Protein AF-A0A177MV84-F1 (afdb_monomer)

Foldseek 3Di:
DVVVVVVVVVVVADWDFDPPPFTWIKDDDPQKIKIFTDDPNDGPDIDIDGPPLQPDPNSLVVLLVVVVVVQDDPVQWDFPDDPLAWTWIARVVQQKIFIAGNSRDTPDIDRDDPDDDDPDD

Sequence (121 aa):
MLEGLEILKSTGYEITEEAVNEHCLKVETPSFSAAIYVKDNEVSSVWYNDPIGRDSTTGKEQKVELYLSRYGLLSNWELRMDNGWMHYWFNPSDKVAMVYGIHKDVIRFNQYHAEPANLVR

Secondary structure (DSSP, 8-state):
-HHHHHHHHHT-SPPEEE-SSS-EEEEE-SS-EEEEEEETTEEEEEEEE-HHHHHSHHHHHHHHHHHHHHTS-GGG-EEEEE-SS-EEEEETTTTEEEEE-TT--EEEEEE-----S----

pLDDT: mean 88.62, std 12.45, range [38.56, 97.19]

Organism: Methylomonas methanica (NCBI:txid421)

Nearest PDB structures (foldseek):
  8ey4-assembly1_A  TM=6.281E-01  e=1.066E+00  Escherichia coli O32:H37
  6d7k-assembly1_D  TM=4.702E-01  e=7.517E-01  Methylosinus sporium
  6vvd-assembly1_A  TM=3.459E-01  e=2.410E+00  Legionella pneumophila
  7ovp-assembly1_B  TM=3.492E-01  e=1.427E+00  Pyrococcus horikoshii OT3
  6ptv-assembly2_C  TM=2.644E-01  e=3.419E+00  Rickettsia rickettsii str. 'Sheila Smith'

Radius of gyration: 18.89 Å; Cα contacts (8 Å, |Δi|>4): 181; chains: 1; bounding box: 36×25×63 Å

Solvent-accessible surface area (backbone atoms only — not comparable to full-atom values): 7118 Å² total; per-residue (Å²): 70,70,69,61,52,50,57,56,53,71,69,74,57,74,74,47,78,45,68,90,89,59,41,31,44,31,36,79,54,100,63,37,36,38,37,40,30,50,48,95,77,29,70,72,48,74,49,78,46,45,73,60,40,62,73,35,69,66,36,34,50,51,48,43,50,56,55,48,49,73,76,41,63,63,90,50,52,39,80,78,46,74,76,85,52,46,38,35,35,36,25,74,86,81,26,34,37,39,31,23,38,75,79,44,45,77,77,44,80,44,81,54,76,89,72,79,94,74,89,83,130

Structure (mmCIF, N/CA/C/O backbone):
data_AF-A0A177MV84-F1
#
_entry.id   AF-A0A177MV84-F1
#
loop_
_atom_site.group_PDB
_atom_site.id
_atom_site.type_symbol
_atom_site.label_atom_id
_atom_site.label_alt_id
_atom_site.label_comp_id
_atom_site.label_asym_id
_atom_site.label_entity_id
_atom_site.label_seq_id
_atom_site.pdbx_PDB_ins_code
_atom_site.Cartn_x
_atom_site.Cartn_y
_atom_site.Cartn_z
_atom_site.occupancy
_atom_site.B_iso_or_equiv
_atom_site.auth_seq_id
_atom_site.auth_comp_id
_atom_site.auth_asym_id
_atom_site.auth_atom_id
_atom_site.pdbx_PDB_model_num
ATOM 1 N N . MET A 1 1 ? -14.398 -9.364 9.645 1.00 65.69 1 MET A N 1
ATOM 2 C CA . MET A 1 1 ? -14.152 -8.599 10.891 1.00 65.69 1 MET A CA 1
ATOM 3 C C . MET A 1 1 ? -13.033 -9.196 11.750 1.00 65.69 1 MET A C 1
ATOM 5 O O . MET A 1 1 ? -12.138 -8.442 12.105 1.00 65.69 1 MET A O 1
ATOM 9 N N . LEU A 1 2 ? -13.023 -10.508 12.037 1.00 75.44 2 LEU A N 1
ATOM 10 C CA . LEU A 1 2 ? -11.990 -11.138 12.885 1.00 75.44 2 LEU A CA 1
ATOM 11 C C . LEU A 1 2 ? -10.550 -10.867 12.413 1.00 75.44 2 LEU A C 1
ATOM 13 O O . LEU A 1 2 ? -9.743 -10.397 13.201 1.00 75.44 2 LEU A O 1
ATOM 17 N N . GLU A 1 3 ? -10.249 -11.062 11.127 1.00 83.38 3 GLU A N 1
ATOM 18 C CA . GLU A 1 3 ? -8.898 -10.825 10.584 1.00 83.38 3 GLU A CA 1
ATOM 19 C C . GLU A 1 3 ? -8.439 -9.367 10.721 1.00 83.38 3 GLU A C 1
ATOM 21 O O . GLU A 1 3 ? -7.297 -9.107 11.089 1.00 83.38 3 GLU A O 1
ATOM 26 N N . GLY A 1 4 ? -9.338 -8.405 10.489 1.00 83.19 4 GLY A N 1
ATOM 27 C CA . GLY A 1 4 ? -9.030 -6.985 10.665 1.00 83.19 4 GLY A CA 1
ATOM 28 C C . GLY A 1 4 ? -8.666 -6.656 12.114 1.00 83.19 4 GLY A C 1
ATOM 29 O O . GLY A 1 4 ? -7.657 -6.007 12.378 1.00 83.19 4 GLY A O 1
ATOM 30 N N . LEU A 1 5 ? -9.448 -7.158 13.071 1.00 89.00 5 LEU A N 1
ATOM 31 C CA . LEU A 1 5 ? -9.159 -6.962 14.489 1.00 89.00 5 LEU A CA 1
ATOM 32 C C . LEU A 1 5 ? -7.823 -7.606 14.902 1.00 89.00 5 LEU A C 1
ATOM 34 O O . LEU A 1 5 ? -7.088 -7.012 15.688 1.00 89.00 5 LEU A O 1
ATOM 38 N N . GLU A 1 6 ? -7.477 -8.779 14.363 1.00 91.62 6 GLU A 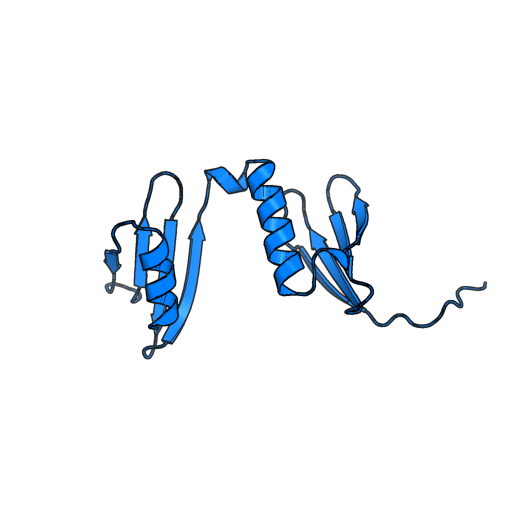N 1
ATOM 39 C CA . GLU A 1 6 ? -6.174 -9.411 14.618 1.00 91.62 6 GLU A CA 1
ATOM 40 C C . GLU A 1 6 ? -5.000 -8.561 14.106 1.00 91.62 6 GLU A C 1
ATOM 42 O O . GLU A 1 6 ? -3.970 -8.474 14.776 1.00 91.62 6 GLU A O 1
ATOM 47 N N . ILE A 1 7 ? -5.168 -7.848 12.987 1.00 90.06 7 ILE A N 1
ATOM 48 C CA . ILE A 1 7 ? -4.162 -6.890 12.503 1.00 90.06 7 ILE A CA 1
ATOM 49 C C . ILE A 1 7 ? -3.957 -5.767 13.525 1.00 90.06 7 ILE A C 1
ATOM 51 O O . ILE A 1 7 ? -2.816 -5.490 13.890 1.00 90.06 7 ILE A O 1
ATOM 55 N N . LEU A 1 8 ? -5.025 -5.152 14.045 1.00 92.69 8 LEU A N 1
ATOM 56 C CA . LEU A 1 8 ? -4.889 -4.107 15.071 1.00 92.69 8 LEU A CA 1
ATOM 57 C C . LEU A 1 8 ? -4.247 -4.647 16.355 1.00 92.69 8 LEU A C 1
ATOM 59 O O . LEU A 1 8 ? -3.354 -4.004 16.906 1.00 92.69 8 LEU A O 1
ATOM 63 N N . LYS A 1 9 ? -4.628 -5.851 16.796 1.00 94.06 9 LYS A N 1
ATOM 64 C CA . LYS A 1 9 ? -4.031 -6.506 17.973 1.00 94.06 9 LYS A CA 1
ATOM 65 C C . LYS A 1 9 ? -2.538 -6.765 17.804 1.00 94.06 9 LYS A C 1
ATOM 67 O O . LYS A 1 9 ? -1.786 -6.600 18.760 1.00 94.06 9 LYS A O 1
ATOM 72 N N . SER A 1 10 ? -2.097 -7.121 16.596 1.00 93.94 10 SER A N 1
ATOM 73 C CA . SER A 1 10 ? -0.679 -7.379 16.306 1.00 93.94 10 SER A CA 1
ATOM 74 C C . SER A 1 10 ? 0.226 -6.161 16.512 1.00 93.94 10 SER A C 1
ATOM 76 O O . SER A 1 10 ? 1.430 -6.320 16.694 1.00 93.94 10 SER A O 1
ATOM 78 N N . THR A 1 11 ? -0.345 -4.952 16.550 1.00 91.88 11 THR A N 1
ATOM 79 C CA . THR A 1 11 ? 0.411 -3.728 16.840 1.00 91.88 11 THR A CA 1
ATOM 80 C C . THR A 1 11 ? 0.865 -3.644 18.302 1.00 91.88 11 THR A C 1
ATOM 82 O O . THR A 1 11 ? 1.807 -2.917 18.601 1.00 91.88 11 THR A O 1
ATOM 85 N N . GLY A 1 12 ? 0.216 -4.382 19.213 1.00 94.94 12 GLY A N 1
ATOM 86 C CA . GLY A 1 12 ? 0.515 -4.378 20.648 1.00 94.94 12 GLY A CA 1
ATOM 87 C C . GLY A 1 12 ? 0.043 -3.130 21.404 1.00 94.94 12 GLY A C 1
ATOM 88 O O . GLY A 1 12 ? 0.319 -3.012 22.597 1.00 94.94 12 GLY A O 1
ATOM 89 N N . TYR A 1 13 ? -0.662 -2.212 20.739 1.00 95.50 13 TYR A N 1
ATOM 90 C CA . TYR A 1 13 ? -1.216 -1.005 21.351 1.00 95.50 13 TYR A CA 1
ATOM 91 C C . TYR A 1 13 ? -2.683 -1.187 21.753 1.00 95.50 13 TYR A C 1
ATOM 93 O O . TYR A 1 13 ? -3.371 -2.103 21.300 1.00 95.50 13 TYR A O 1
ATOM 101 N N . GLU A 1 14 ? -3.158 -0.291 22.617 1.00 96.06 14 GLU A N 1
ATOM 102 C CA . GLU A 1 14 ? -4.559 -0.241 23.022 1.00 96.06 14 GLU A CA 1
ATOM 103 C C . GLU A 1 14 ? -5.467 0.051 21.819 1.00 96.06 14 GLU A C 1
ATOM 105 O O . GLU A 1 14 ? -5.204 0.953 21.020 1.00 96.06 14 GLU A O 1
ATOM 110 N N . ILE A 1 15 ? -6.541 -0.731 21.704 1.00 96.38 15 ILE A N 1
ATOM 111 C CA . ILE A 1 15 ? -7.566 -0.566 20.676 1.00 96.38 15 ILE A CA 1
ATOM 112 C C . ILE A 1 15 ? -8.753 0.139 21.316 1.00 96.38 15 ILE A C 1
ATOM 114 O O . ILE A 1 15 ? -9.305 -0.337 22.306 1.00 96.38 15 ILE A O 1
ATOM 118 N N . THR A 1 16 ? -9.167 1.245 20.713 1.00 95.62 16 THR A N 1
ATOM 119 C CA . THR A 1 16 ? -10.381 1.971 21.086 1.00 95.62 16 THR A CA 1
ATOM 120 C C . THR A 1 16 ? -11.481 1.702 20.065 1.00 95.62 16 THR A C 1
ATOM 122 O O . THR A 1 16 ? -11.206 1.487 18.884 1.00 95.62 16 THR A O 1
ATOM 125 N N . GLU A 1 17 ? -12.729 1.684 20.522 1.00 94.56 17 GLU A N 1
ATOM 126 C CA . GLU A 1 17 ? -13.912 1.486 19.686 1.00 94.56 17 GLU A CA 1
ATOM 127 C C . GLU A 1 17 ? -14.744 2.772 19.676 1.00 94.56 17 GLU A C 1
ATOM 129 O O . GLU A 1 17 ? -15.033 3.346 20.727 1.00 94.56 17 GLU A O 1
ATOM 134 N N . GLU A 1 18 ? -15.124 3.232 18.488 1.00 92.56 18 GLU A N 1
ATOM 135 C CA . GLU A 1 18 ? -15.954 4.417 18.283 1.00 92.56 18 GLU A CA 1
ATOM 136 C C . GLU A 1 18 ? -17.187 4.021 17.461 1.00 92.56 18 GLU A C 1
ATOM 138 O O . GLU A 1 18 ? -17.072 3.300 16.476 1.00 92.56 18 GLU A O 1
ATOM 143 N N . ALA A 1 19 ? -18.383 4.449 17.879 1.00 88.19 19 ALA A N 1
ATOM 144 C CA . ALA A 1 19 ? -19.647 4.057 17.237 1.00 88.19 19 ALA A CA 1
ATOM 145 C C . ALA A 1 19 ? -20.631 5.224 17.032 1.00 88.19 19 ALA A C 1
ATOM 147 O O . ALA A 1 19 ? -21.796 5.006 16.709 1.00 88.19 19 ALA A O 1
ATOM 148 N N . VAL A 1 20 ? -20.193 6.470 17.248 1.00 79.12 20 VAL A N 1
ATOM 149 C CA . VAL A 1 20 ? -21.090 7.643 17.267 1.00 79.12 20 VAL A CA 1
ATOM 150 C C . VAL A 1 20 ? -21.516 8.078 15.859 1.00 79.12 20 VAL A C 1
ATOM 152 O O . VAL A 1 20 ? -22.657 8.490 15.677 1.00 79.12 20 VAL A O 1
ATOM 155 N N . ASN A 1 21 ? -20.633 7.956 14.865 1.00 80.06 21 ASN A N 1
ATOM 156 C CA . ASN A 1 21 ? -20.925 8.300 13.465 1.00 80.06 21 ASN A CA 1
ATOM 157 C C . ASN A 1 21 ? -20.769 7.087 12.547 1.00 80.06 21 ASN A C 1
ATOM 159 O O . ASN A 1 21 ? -21.643 6.779 11.743 1.00 80.06 21 ASN A O 1
ATOM 163 N N . GLU A 1 22 ? -19.649 6.391 12.696 1.00 86.62 22 GLU A N 1
ATOM 164 C CA . GLU A 1 22 ? -19.317 5.182 11.964 1.00 86.62 22 GLU A CA 1
ATOM 165 C C . GLU A 1 22 ? -18.676 4.217 12.954 1.00 86.62 22 GLU A C 1
ATOM 167 O O . GLU A 1 22 ? -17.899 4.643 13.809 1.00 86.62 22 GLU A O 1
ATOM 172 N N . HIS A 1 23 ? -19.043 2.938 12.884 1.00 93.00 23 HIS A N 1
ATOM 173 C CA . HIS A 1 23 ? -18.472 1.933 13.771 1.00 93.00 23 HIS A CA 1
ATOM 174 C C . HIS A 1 23 ? -17.037 1.644 13.341 1.00 93.00 23 HIS A C 1
ATOM 176 O O . HIS A 1 23 ? -16.810 1.132 12.243 1.00 93.00 23 HIS A O 1
ATOM 182 N N . CYS A 1 24 ? -16.065 1.978 14.185 1.00 94.50 24 CYS A N 1
ATOM 183 C CA . CYS A 1 24 ? -14.665 1.703 13.917 1.00 94.50 24 CYS A CA 1
ATOM 184 C C . CYS A 1 24 ? -13.891 1.242 15.153 1.00 94.50 24 CYS A C 1
ATOM 186 O O . CYS A 1 24 ? -14.214 1.559 16.297 1.00 94.50 24 CYS A O 1
ATOM 188 N N . LEU A 1 25 ? -12.839 0.476 14.881 1.00 95.00 25 LEU A N 1
ATOM 189 C CA . LEU A 1 25 ? -11.837 0.019 15.836 1.00 95.00 25 LEU A CA 1
ATOM 190 C C . LEU A 1 25 ? -10.521 0.689 15.458 1.00 95.00 25 LEU A C 1
ATOM 192 O O . LEU A 1 25 ? -10.112 0.594 14.299 1.00 95.00 25 LEU A O 1
ATOM 196 N N . LYS A 1 26 ? -9.856 1.367 16.393 1.00 95.50 26 LYS A N 1
ATOM 197 C CA . LYS A 1 26 ? -8.678 2.180 16.077 1.00 95.50 26 LYS A CA 1
ATOM 198 C C . LYS A 1 26 ? -7.561 2.083 17.107 1.00 95.50 26 LYS A C 1
ATOM 200 O O . L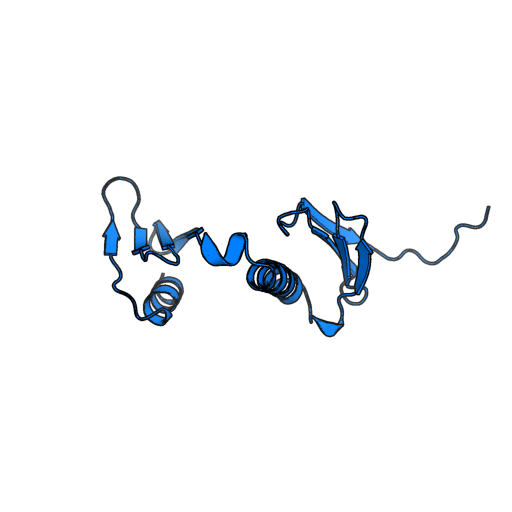YS A 1 26 ? -7.802 1.922 18.301 1.00 95.50 26 LYS A O 1
ATOM 205 N N . VAL A 1 27 ? -6.339 2.238 16.613 1.00 96.50 27 VAL A N 1
ATOM 206 C CA . VAL A 1 27 ? -5.110 2.448 17.382 1.00 96.50 27 VAL A CA 1
ATOM 207 C C . VAL A 1 27 ? -4.590 3.842 17.045 1.00 96.50 27 VAL A C 1
ATOM 209 O O . VAL A 1 27 ? -4.405 4.170 15.872 1.00 96.50 27 VAL A O 1
ATOM 212 N N . GLU A 1 28 ? -4.330 4.653 18.065 1.00 95.06 28 GLU A N 1
ATOM 213 C CA . GLU A 1 28 ? -3.761 5.995 17.926 1.00 95.06 28 GLU A CA 1
ATOM 214 C C . GLU A 1 28 ? -2.476 6.096 18.751 1.00 95.06 28 GLU A C 1
ATOM 216 O O . GLU A 1 28 ? -2.457 5.834 19.951 1.00 95.06 28 GLU A O 1
ATOM 221 N N . THR A 1 29 ? -1.380 6.479 18.099 1.00 93.06 29 THR A N 1
ATOM 222 C CA . THR A 1 29 ? -0.083 6.717 18.735 1.00 93.06 29 THR A CA 1
ATOM 223 C C . THR A 1 29 ? 0.547 7.989 18.154 1.00 93.06 29 THR A C 1
ATOM 225 O O . THR A 1 29 ? 0.137 8.445 17.083 1.00 93.06 29 THR A O 1
ATOM 228 N N . PRO A 1 30 ? 1.583 8.562 18.795 1.00 89.94 30 PRO A N 1
ATOM 229 C CA . PRO A 1 30 ? 2.327 9.678 18.211 1.00 89.94 30 PRO A CA 1
ATOM 230 C C . PRO A 1 30 ? 3.054 9.339 16.898 1.00 89.94 30 PRO A C 1
ATOM 232 O O . PRO A 1 30 ? 3.350 10.246 16.123 1.00 89.94 30 PRO A O 1
ATOM 235 N N . SER A 1 31 ? 3.382 8.065 16.654 1.00 87.31 31 SER A N 1
ATOM 236 C CA . SER A 1 31 ? 4.146 7.630 15.478 1.00 87.31 31 SER A CA 1
ATOM 237 C C . SER A 1 31 ? 3.265 7.200 14.310 1.00 87.31 31 SER A C 1
ATOM 239 O O . SER A 1 31 ? 3.630 7.441 13.165 1.00 87.31 31 SER A O 1
ATOM 241 N N . PHE A 1 32 ? 2.113 6.593 14.585 1.00 92.06 32 PHE A N 1
ATOM 242 C CA . PHE A 1 32 ? 1.140 6.195 13.573 1.00 92.06 32 PHE A CA 1
ATOM 243 C C . PHE A 1 32 ? -0.276 6.103 14.147 1.00 92.06 32 PHE A C 1
ATOM 245 O O . PHE A 1 32 ? -0.500 6.047 15.358 1.00 92.06 32 PHE A O 1
ATOM 252 N N . SER A 1 33 ? -1.255 6.029 13.260 1.00 94.62 33 SER A N 1
ATOM 253 C CA . SER A 1 33 ? -2.639 5.740 13.608 1.00 94.62 33 SER A CA 1
ATOM 254 C C . SER A 1 33 ? -3.250 4.810 12.568 1.00 94.62 33 SER A C 1
ATOM 256 O O . SER A 1 33 ? -2.914 4.888 11.385 1.00 94.62 33 SER A O 1
ATOM 258 N N . ALA A 1 34 ? -4.132 3.917 13.000 1.00 95.12 34 ALA A N 1
ATOM 259 C CA . ALA A 1 34 ? -4.831 2.982 12.132 1.00 95.12 34 ALA A CA 1
ATOM 260 C C . ALA A 1 34 ? -6.274 2.818 12.605 1.00 95.12 34 ALA A C 1
ATOM 262 O O . ALA A 1 34 ? -6.513 2.734 13.806 1.00 95.12 34 ALA A O 1
ATOM 263 N N . ALA A 1 35 ? -7.222 2.738 11.677 1.00 95.25 35 ALA A N 1
ATOM 264 C CA . ALA A 1 35 ? -8.619 2.460 11.974 1.00 95.25 35 ALA A CA 1
ATOM 265 C C . ALA A 1 35 ? -9.188 1.438 10.989 1.00 95.25 35 ALA A C 1
ATOM 267 O O . ALA A 1 35 ? -8.847 1.430 9.806 1.00 95.25 35 ALA A O 1
ATOM 268 N N . ILE A 1 36 ? -10.069 0.583 11.488 1.00 95.25 36 ILE A N 1
ATOM 269 C CA . ILE A 1 36 ? -10.850 -0.370 10.710 1.00 95.25 36 ILE A CA 1
ATOM 270 C C . ILE A 1 36 ? -12.307 -0.013 10.911 1.00 95.25 36 ILE A C 1
ATOM 272 O O . ILE A 1 36 ? -12.800 -0.034 12.036 1.00 95.25 36 ILE A O 1
ATOM 276 N N . TYR A 1 37 ? -12.984 0.294 9.816 1.00 94.12 37 TYR A N 1
ATOM 277 C CA . TYR A 1 37 ? -14.401 0.604 9.808 1.00 94.12 37 TYR A CA 1
ATOM 278 C C . TYR A 1 37 ? -15.186 -0.671 9.539 1.00 94.12 37 TYR A C 1
ATOM 280 O O . TYR A 1 37 ? -14.814 -1.485 8.684 1.00 94.12 37 TYR A O 1
ATOM 288 N N . VAL A 1 38 ? -16.253 -0.861 10.304 1.00 91.56 38 VAL A N 1
ATOM 289 C CA . VAL A 1 38 ? -17.064 -2.071 10.295 1.00 91.56 38 VAL A CA 1
ATOM 290 C C . VAL A 1 38 ? -18.474 -1.721 9.846 1.00 91.56 38 VAL A C 1
ATOM 292 O O . VAL A 1 38 ? -19.109 -0.805 10.363 1.00 91.56 38 VAL A O 1
ATOM 295 N N . LYS A 1 39 ? -18.981 -2.476 8.874 1.00 91.38 39 LYS A N 1
ATOM 296 C CA . LYS A 1 39 ? -20.365 -2.398 8.411 1.00 91.38 39 LYS A CA 1
ATOM 297 C C . LYS A 1 39 ? -20.869 -3.808 8.154 1.00 91.38 39 LYS A C 1
ATOM 299 O O . LYS A 1 3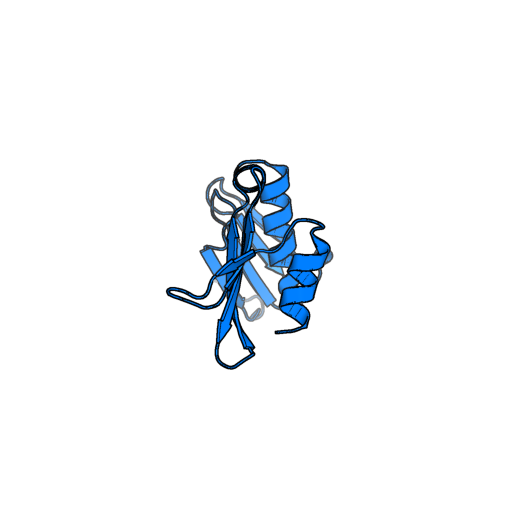9 ? -20.145 -4.607 7.576 1.00 91.38 39 LYS A O 1
ATOM 304 N N . ASP A 1 40 ? -22.079 -4.121 8.612 1.00 90.38 40 ASP A N 1
ATOM 305 C CA . ASP A 1 40 ? -22.706 -5.437 8.415 1.00 90.38 40 ASP A CA 1
ATOM 306 C C . ASP A 1 40 ? -21.808 -6.612 8.861 1.00 90.38 40 ASP A C 1
ATOM 308 O O . ASP A 1 40 ? -21.781 -7.672 8.246 1.00 90.38 40 ASP A O 1
ATOM 312 N N . ASN A 1 41 ? -21.065 -6.421 9.963 1.00 86.19 41 ASN A N 1
ATOM 313 C CA . ASN A 1 41 ? -20.117 -7.399 10.517 1.00 86.19 41 ASN A CA 1
ATOM 314 C C . ASN A 1 41 ? -18.889 -7.691 9.617 1.00 86.19 41 ASN A C 1
ATOM 316 O O . ASN A 1 41 ? -18.126 -8.634 9.861 1.00 86.19 41 ASN A O 1
ATOM 320 N N . GLU A 1 42 ? -18.654 -6.854 8.608 1.00 89.75 42 GLU A N 1
ATOM 321 C CA . GLU A 1 42 ? -17.539 -6.917 7.666 1.00 89.75 42 GLU A CA 1
ATOM 322 C C . GLU A 1 42 ? -16.658 -5.668 7.758 1.00 89.75 42 GLU A C 1
ATOM 324 O O . GLU A 1 42 ? -17.081 -4.618 8.236 1.00 89.75 42 GLU A O 1
ATOM 329 N N . VAL A 1 43 ? -15.399 -5.790 7.325 1.00 91.62 43 VAL A N 1
ATOM 330 C CA . VAL A 1 43 ? -14.519 -4.620 7.202 1.00 91.62 43 VAL A CA 1
ATOM 331 C C . VAL A 1 43 ? -14.947 -3.856 5.955 1.00 91.62 43 VAL A C 1
ATOM 333 O O . VAL A 1 43 ? -14.809 -4.374 4.850 1.00 91.62 43 VAL A O 1
ATOM 336 N N . SER A 1 44 ? -15.466 -2.642 6.130 1.00 92.56 44 SER A N 1
ATOM 337 C CA . SER A 1 44 ? -15.923 -1.796 5.024 1.00 92.56 44 SER A CA 1
ATOM 338 C C . SER A 1 44 ? -14.791 -0.955 4.448 1.00 92.56 44 SER A C 1
ATOM 340 O O . SER A 1 44 ? -14.686 -0.780 3.235 1.00 92.56 44 SER A O 1
ATOM 342 N N . SER A 1 45 ? -13.931 -0.430 5.318 1.00 92.06 45 SER A N 1
ATOM 343 C CA . SER A 1 45 ? -12.776 0.365 4.932 1.00 92.06 45 SER A CA 1
ATOM 344 C C . SER A 1 45 ? -11.708 0.344 6.020 1.00 92.06 45 SER A C 1
ATOM 346 O O . SER A 1 45 ? -11.938 -0.077 7.156 1.00 92.06 45 SER A O 1
ATOM 348 N N . VAL A 1 46 ? -10.511 0.785 5.650 1.00 92.19 46 VAL A N 1
ATOM 349 C CA . VAL A 1 46 ? -9.387 0.941 6.566 1.00 92.19 46 VAL A CA 1
ATOM 350 C C . VAL A 1 46 ? -8.774 2.314 6.366 1.00 92.19 46 VAL A C 1
ATOM 352 O O . VAL A 1 46 ? -8.712 2.827 5.248 1.00 92.19 46 VAL A O 1
ATOM 355 N N . TRP A 1 47 ? -8.286 2.893 7.450 1.00 92.12 47 TRP A N 1
ATOM 356 C CA . TRP A 1 47 ? -7.519 4.123 7.435 1.00 92.12 47 TRP A CA 1
ATOM 357 C C . TRP A 1 47 ? -6.185 3.890 8.127 1.00 92.12 47 TRP A C 1
ATOM 359 O O . TRP A 1 47 ? -6.103 3.176 9.124 1.00 92.12 47 TRP A O 1
ATOM 369 N N . TYR A 1 48 ? -5.131 4.479 7.578 1.00 90.62 48 TYR A N 1
ATOM 370 C CA . TYR A 1 48 ? -3.789 4.395 8.127 1.00 90.62 48 TYR A CA 1
ATOM 371 C C . TYR A 1 48 ? -3.066 5.717 7.907 1.00 90.62 48 TYR A C 1
ATOM 373 O O . TYR A 1 48 ? -3.082 6.277 6.808 1.00 90.62 48 TYR A O 1
ATOM 381 N N . ASN A 1 49 ? -2.408 6.205 8.949 1.00 90.69 49 ASN A N 1
ATOM 382 C CA . ASN A 1 49 ? -1.603 7.408 8.916 1.00 90.69 49 ASN A CA 1
ATOM 383 C C . ASN A 1 49 ? -0.275 7.156 9.623 1.00 90.69 49 ASN A C 1
ATOM 385 O O . ASN A 1 49 ? -0.244 6.947 10.827 1.00 90.69 49 ASN A O 1
ATOM 389 N N . ASP A 1 50 ? 0.813 7.235 8.870 1.00 88.12 50 ASP A N 1
ATOM 390 C CA . ASP A 1 50 ? 2.182 7.167 9.376 1.00 88.12 50 ASP A CA 1
ATOM 391 C C . ASP A 1 50 ? 2.924 8.434 8.940 1.00 88.12 50 ASP A C 1
ATOM 393 O O . ASP A 1 50 ? 3.501 8.475 7.848 1.00 88.12 50 ASP A O 1
ATOM 397 N N . PRO A 1 51 ? 2.833 9.522 9.723 1.00 85.44 51 PRO A N 1
ATOM 398 C CA . PRO A 1 51 ? 3.4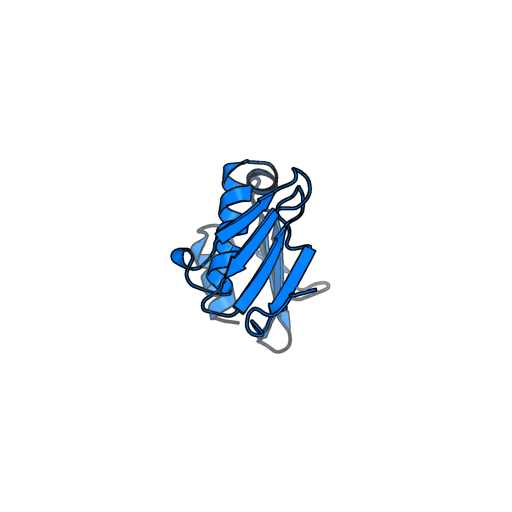77 10.782 9.373 1.00 85.44 51 PRO A CA 1
ATOM 399 C C . PRO A 1 51 ? 5.005 10.663 9.340 1.00 85.44 51 PRO A C 1
ATOM 401 O O . PRO A 1 51 ? 5.640 11.333 8.531 1.00 85.44 51 PRO A O 1
ATOM 404 N N .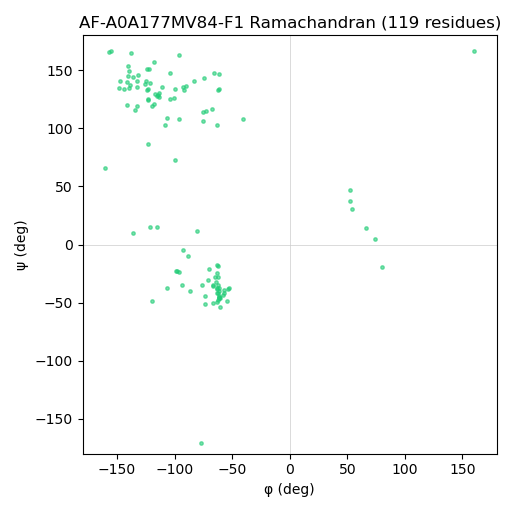 ILE A 1 52 ? 5.596 9.804 10.177 1.00 84.81 52 ILE A N 1
ATOM 405 C CA . ILE A 1 52 ? 7.052 9.659 10.274 1.00 84.81 52 ILE A CA 1
ATOM 406 C C . ILE A 1 52 ? 7.587 8.909 9.049 1.00 84.81 52 ILE A C 1
ATOM 408 O O . ILE A 1 52 ? 8.502 9.384 8.369 1.00 84.81 52 ILE A O 1
ATOM 412 N N . GLY A 1 53 ? 7.005 7.753 8.730 1.00 84.94 53 GLY A N 1
ATOM 413 C CA . GLY A 1 53 ? 7.428 6.944 7.593 1.00 84.94 53 GLY A CA 1
ATOM 414 C C . GLY A 1 53 ? 7.163 7.627 6.255 1.00 84.94 53 GLY A C 1
ATOM 415 O O . GLY A 1 53 ? 8.013 7.546 5.366 1.00 84.94 53 GLY A O 1
ATOM 416 N N . ARG A 1 54 ? 6.054 8.375 6.126 1.00 84.38 54 ARG A N 1
ATOM 417 C CA . ARG A 1 54 ? 5.665 9.077 4.886 1.00 84.38 54 ARG A CA 1
ATOM 418 C C . ARG A 1 54 ? 6.759 9.989 4.333 1.00 84.38 54 ARG A C 1
ATOM 420 O O . ARG A 1 54 ? 6.917 10.056 3.113 1.00 84.38 54 ARG A O 1
ATOM 427 N N . ASP A 1 55 ? 7.501 10.675 5.198 1.00 85.56 55 ASP A N 1
ATOM 428 C CA . ASP A 1 55 ? 8.519 11.638 4.771 1.00 85.56 55 ASP A CA 1
ATOM 429 C C . ASP A 1 55 ? 9.931 11.051 4.721 1.00 85.56 55 ASP A C 1
ATOM 431 O O . ASP A 1 55 ? 10.759 11.517 3.927 1.00 85.56 55 ASP A O 1
ATOM 435 N N . SER A 1 56 ? 10.183 9.987 5.483 1.00 89.50 56 SER A N 1
ATOM 436 C CA . SER A 1 56 ? 11.466 9.285 5.499 1.00 89.50 56 SER A CA 1
ATOM 437 C C . SER A 1 56 ? 11.779 8.587 4.167 1.00 89.50 56 SER A C 1
ATOM 439 O O . SER A 1 56 ? 10.889 8.086 3.477 1.00 89.50 56 SER A O 1
ATOM 441 N N . THR A 1 57 ? 13.063 8.510 3.806 1.00 89.38 57 THR A N 1
ATOM 442 C CA . THR A 1 57 ? 13.514 7.742 2.631 1.00 89.38 57 THR A CA 1
ATOM 443 C C . THR A 1 57 ? 13.162 6.261 2.769 1.00 89.38 57 THR A C 1
ATOM 445 O O . THR A 1 57 ? 12.573 5.690 1.857 1.00 89.38 57 THR A O 1
ATOM 448 N N . THR A 1 58 ? 13.421 5.668 3.937 1.00 90.06 58 THR A N 1
ATOM 449 C CA . THR A 1 58 ? 13.127 4.254 4.210 1.00 90.06 58 THR A CA 1
ATOM 450 C C . THR A 1 58 ? 11.636 3.938 4.112 1.00 90.06 58 THR A C 1
ATOM 452 O O . THR A 1 58 ? 11.262 2.963 3.469 1.00 90.06 58 THR A O 1
ATOM 455 N N . GLY A 1 59 ? 10.758 4.766 4.683 1.00 89.31 59 GLY A N 1
ATOM 456 C CA . GLY A 1 59 ? 9.311 4.550 4.582 1.00 89.31 59 GLY A CA 1
ATOM 457 C C . GLY A 1 59 ? 8.790 4.725 3.153 1.00 89.31 59 GLY A C 1
ATOM 458 O O . GLY A 1 59 ? 7.922 3.976 2.708 1.00 89.31 59 GLY A O 1
ATOM 459 N N . LYS A 1 60 ? 9.375 5.648 2.379 1.00 90.38 60 LYS A N 1
ATOM 460 C CA . LYS A 1 60 ? 9.107 5.792 0.940 1.00 90.38 60 LYS A CA 1
ATOM 461 C C . LYS A 1 60 ? 9.516 4.551 0.142 1.00 90.38 60 LYS A C 1
ATOM 463 O O . LYS A 1 60 ? 8.768 4.143 -0.742 1.00 90.38 60 LYS A O 1
ATOM 468 N N . GLU A 1 61 ? 10.663 3.951 0.445 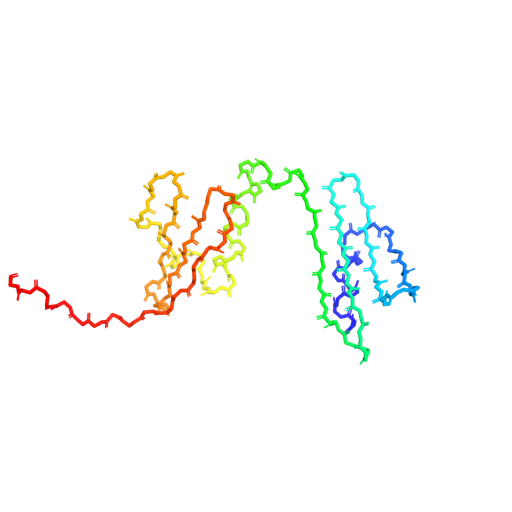1.00 91.25 61 GLU A N 1
ATOM 469 C CA . GLU A 1 61 ? 11.130 2.704 -0.179 1.00 91.25 61 GLU A CA 1
ATOM 470 C C . GLU A 1 61 ? 10.226 1.521 0.191 1.00 91.25 61 GLU A C 1
ATOM 472 O O . GLU A 1 61 ? 9.694 0.858 -0.698 1.00 91.25 61 GLU A O 1
ATOM 477 N N . GLN A 1 62 ? 9.940 1.336 1.484 1.00 91.00 62 GLN A N 1
ATOM 478 C CA . GLN A 1 62 ? 9.029 0.298 1.982 1.00 91.00 62 GLN A CA 1
ATOM 479 C C . GLN A 1 62 ? 7.635 0.408 1.362 1.00 91.00 62 GLN A C 1
ATOM 481 O O . GLN A 1 62 ? 7.022 -0.597 1.008 1.00 91.00 62 GLN A O 1
ATOM 486 N N . LYS A 1 63 ? 7.130 1.633 1.180 1.00 90.19 63 LYS A N 1
ATOM 487 C CA . LYS A 1 63 ? 5.856 1.885 0.503 1.00 90.19 63 LYS A CA 1
ATOM 488 C C . LYS A 1 63 ? 5.879 1.403 -0.946 1.00 90.19 63 LYS A C 1
ATOM 490 O O . LYS A 1 63 ? 4.917 0.773 -1.380 1.00 90.19 63 LYS A O 1
ATOM 495 N N . VAL A 1 64 ? 6.952 1.673 -1.694 1.00 93.56 64 VAL A N 1
ATOM 496 C CA . VAL A 1 64 ? 7.099 1.160 -3.065 1.00 93.56 64 VAL A CA 1
ATOM 497 C C . VAL A 1 64 ? 7.099 -0.366 -3.045 1.00 93.56 64 VAL A C 1
ATOM 499 O O . VAL A 1 64 ? 6.250 -0.965 -3.700 1.00 93.56 64 VAL A O 1
ATOM 502 N N . GLU A 1 65 ? 7.967 -0.992 -2.247 1.00 94.50 65 GLU A N 1
ATOM 503 C CA . GLU A 1 65 ? 8.081 -2.454 -2.152 1.00 94.50 65 GLU A CA 1
ATOM 504 C C . GLU A 1 65 ? 6.761 -3.131 -1.757 1.00 94.50 65 GLU A C 1
ATOM 506 O O . GLU A 1 65 ? 6.369 -4.137 -2.354 1.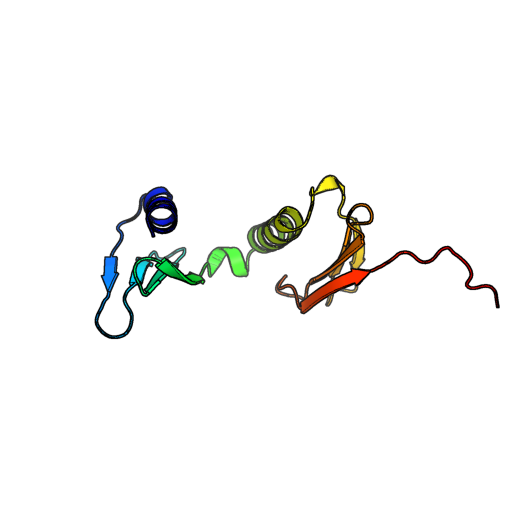00 94.50 65 GLU A O 1
ATOM 511 N N . LEU A 1 66 ? 6.018 -2.566 -0.803 1.00 91.69 66 LEU A N 1
ATOM 512 C CA . LEU A 1 66 ? 4.723 -3.099 -0.374 1.00 91.69 66 LEU A CA 1
ATOM 513 C C . LEU A 1 66 ? 3.690 -3.077 -1.508 1.00 91.69 66 LEU A C 1
ATOM 515 O O . LEU A 1 66 ? 2.894 -4.006 -1.648 1.00 91.69 66 LEU A O 1
ATOM 519 N N . TYR A 1 67 ? 3.706 -2.043 -2.349 1.00 92.94 67 TYR A N 1
ATOM 520 C CA . TYR A 1 67 ? 2.838 -2.000 -3.523 1.00 92.94 67 TYR A CA 1
ATOM 521 C C . TYR A 1 67 ? 3.308 -2.955 -4.619 1.00 92.94 67 TYR A C 1
ATOM 523 O O . TYR A 1 67 ? 2.482 -3.679 -5.161 1.00 92.94 67 TYR A O 1
ATOM 531 N N . LEU A 1 68 ? 4.604 -3.014 -4.927 1.00 95.44 68 LEU A N 1
ATOM 532 C CA . LEU A 1 68 ? 5.121 -3.930 -5.948 1.00 95.44 68 LEU A CA 1
ATOM 533 C C . LEU A 1 68 ? 4.848 -5.398 -5.574 1.00 95.44 68 LEU A C 1
ATOM 535 O O . LEU A 1 68 ? 4.328 -6.157 -6.392 1.00 95.44 68 LEU A O 1
ATOM 539 N N . SER A 1 69 ? 5.114 -5.774 -4.318 1.00 95.44 69 SER A N 1
ATOM 540 C CA . SER A 1 69 ? 4.896 -7.132 -3.792 1.00 95.44 69 SER A CA 1
ATOM 541 C C . SER A 1 69 ? 3.431 -7.572 -3.816 1.00 95.44 69 SER A C 1
ATOM 543 O O . SER A 1 69 ? 3.148 -8.760 -3.966 1.00 95.44 69 SER A O 1
ATOM 545 N N . ARG A 1 70 ? 2.483 -6.628 -3.737 1.00 92.50 70 ARG A N 1
ATOM 546 C CA . ARG A 1 70 ? 1.045 -6.916 -3.860 1.00 92.50 70 ARG A CA 1
ATOM 547 C C . ARG A 1 70 ? 0.659 -7.438 -5.246 1.00 92.50 70 ARG A C 1
ATOM 549 O O . ARG A 1 70 ? -0.327 -8.159 -5.359 1.00 92.50 70 ARG A O 1
ATOM 556 N N . TYR A 1 71 ? 1.406 -7.073 -6.286 1.00 92.06 71 TYR A N 1
ATOM 557 C CA . TYR A 1 71 ? 1.058 -7.371 -7.679 1.00 92.06 71 TYR A CA 1
ATOM 558 C C . TYR A 1 71 ? 2.133 -8.185 -8.415 1.00 92.06 71 TYR A C 1
ATOM 560 O O . TYR A 1 71 ? 2.109 -8.261 -9.640 1.00 92.06 71 TYR A O 1
ATOM 568 N N . GLY A 1 72 ? 3.081 -8.782 -7.690 1.00 93.25 72 GLY A N 1
ATOM 569 C CA . GLY A 1 72 ? 4.083 -9.691 -8.244 1.00 93.25 72 GLY A CA 1
ATOM 570 C C . GLY A 1 72 ? 5.298 -9.849 -7.334 1.00 93.25 72 GLY A C 1
ATOM 571 O O . GLY A 1 72 ? 5.503 -9.068 -6.408 1.00 93.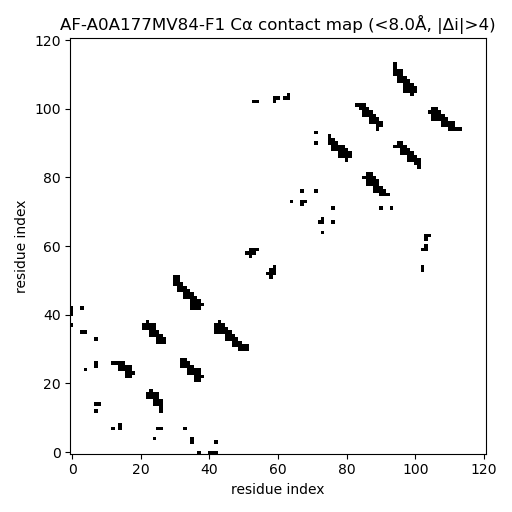25 72 GLY A O 1
ATOM 572 N N . LEU A 1 73 ? 6.137 -10.851 -7.602 1.00 95.50 73 LEU A N 1
ATOM 573 C CA . LEU A 1 73 ? 7.398 -11.029 -6.874 1.00 95.50 73 LEU A CA 1
ATOM 574 C C . LEU A 1 73 ? 8.312 -9.817 -7.091 1.00 95.50 73 LEU A C 1
ATOM 576 O O . LEU A 1 73 ? 8.510 -9.409 -8.232 1.00 95.50 73 LEU A O 1
ATOM 580 N N . LEU A 1 74 ? 8.919 -9.281 -6.024 1.00 96.12 74 LEU A N 1
ATOM 581 C CA . LEU A 1 74 ? 9.807 -8.106 -6.102 1.00 96.12 74 LEU A CA 1
ATOM 582 C C . LEU A 1 74 ? 10.928 -8.272 -7.138 1.00 96.12 74 LEU A C 1
ATOM 584 O O . LEU A 1 74 ? 11.229 -7.334 -7.866 1.00 96.12 74 LEU A O 1
ATOM 588 N N . SER A 1 75 ? 11.482 -9.480 -7.267 1.00 96.88 75 SER A N 1
ATOM 589 C CA . SER A 1 75 ? 12.524 -9.810 -8.248 1.00 96.88 75 SER A CA 1
ATOM 590 C C . SER A 1 75 ? 12.089 -9.682 -9.710 1.00 96.88 75 SER A C 1
ATOM 592 O O . SER A 1 75 ? 12.944 -9.652 -10.588 1.00 96.88 75 SER A O 1
ATOM 594 N N . ASN A 1 76 ? 10.783 -9.646 -9.984 1.00 96.69 76 ASN A N 1
ATOM 595 C CA . ASN A 1 76 ? 10.250 -9.491 -11.337 1.00 96.69 76 ASN A CA 1
ATOM 596 C C . ASN A 1 76 ? 10.081 -8.018 -11.726 1.00 96.69 76 ASN A C 1
ATOM 598 O O . ASN A 1 76 ? 9.776 -7.736 -12.882 1.00 96.69 76 ASN A O 1
ATOM 602 N N . TRP A 1 77 ? 10.226 -7.089 -10.779 1.00 97.19 77 TRP A N 1
ATOM 603 C CA . TRP A 1 77 ? 10.037 -5.667 -11.020 1.00 97.19 77 TRP A CA 1
ATOM 604 C C . TRP A 1 77 ? 11.348 -4.980 -11.399 1.00 97.19 77 TRP A C 1
ATOM 606 O O . TRP A 1 77 ? 12.369 -5.116 -10.732 1.00 97.19 77 TRP A O 1
ATOM 616 N N . GLU A 1 78 ? 11.290 -4.171 -12.449 1.00 96.44 78 GLU A N 1
ATOM 617 C CA . GLU A 1 78 ? 12.409 -3.400 -12.978 1.00 96.44 78 GLU A CA 1
ATOM 618 C C . GLU A 1 78 ? 12.047 -1.914 -12.992 1.00 96.44 78 GLU A C 1
ATOM 620 O O . GLU A 1 78 ? 11.055 -1.514 -13.612 1.00 96.44 78 GLU A O 1
ATOM 625 N N . LEU A 1 79 ? 12.872 -1.074 -12.365 1.00 95.44 79 LEU A N 1
ATOM 626 C CA . LEU A 1 79 ? 12.806 0.372 -12.563 1.00 95.44 79 LEU A CA 1
ATOM 627 C C . LEU A 1 79 ? 13.412 0.701 -13.932 1.00 95.44 79 LEU A C 1
ATOM 629 O O . LEU A 1 79 ? 14.626 0.636 -14.110 1.00 95.44 79 LEU A O 1
ATOM 633 N N . ARG A 1 80 ? 12.570 1.042 -14.911 1.00 94.75 80 ARG A N 1
ATOM 634 C CA . ARG A 1 80 ? 13.020 1.306 -16.292 1.00 94.75 80 ARG A CA 1
ATOM 635 C C . ARG A 1 80 ? 13.184 2.782 -16.619 1.00 94.75 80 ARG A C 1
ATOM 637 O O . ARG A 1 80 ? 13.885 3.121 -17.566 1.00 94.75 80 ARG A O 1
ATOM 644 N N . MET A 1 81 ? 12.512 3.657 -15.878 1.00 92.56 81 MET A N 1
ATOM 645 C CA . MET A 1 81 ? 12.595 5.100 -16.082 1.00 92.56 81 MET A CA 1
ATOM 646 C C . MET A 1 81 ? 12.427 5.830 -14.758 1.00 92.56 81 MET A C 1
ATOM 648 O O . MET A 1 81 ? 11.508 5.540 -13.994 1.00 92.56 81 MET A O 1
ATOM 652 N N . ASP A 1 82 ? 13.295 6.807 -14.535 1.00 93.56 82 ASP A N 1
ATOM 653 C CA . ASP A 1 82 ? 13.257 7.726 -13.407 1.00 93.56 82 ASP A CA 1
ATOM 654 C C . ASP A 1 82 ? 13.660 9.111 -13.918 1.00 93.56 82 ASP A C 1
ATOM 656 O O . ASP A 1 82 ? 14.738 9.282 -14.485 1.00 93.56 82 ASP A O 1
ATOM 660 N N . ASN A 1 83 ? 12.766 10.088 -13.775 1.00 91.00 83 ASN A N 1
ATOM 661 C CA . ASN A 1 83 ? 13.030 11.476 -14.155 1.00 91.00 83 ASN A CA 1
ATOM 662 C C . ASN A 1 83 ? 13.030 12.436 -12.951 1.00 91.00 83 ASN A C 1
ATOM 664 O O . ASN A 1 83 ? 12.900 13.646 -13.135 1.00 91.00 83 ASN A O 1
ATOM 668 N N . GLY A 1 84 ? 13.115 11.911 -11.726 1.00 89.19 84 GLY A N 1
ATOM 669 C CA . GLY A 1 84 ? 13.036 12.664 -10.472 1.00 89.19 84 GLY A CA 1
ATOM 670 C C . GLY A 1 84 ? 11.613 13.024 -10.027 1.00 89.19 84 GLY A C 1
ATOM 671 O O . GLY A 1 84 ? 11.386 13.272 -8.845 1.00 89.19 84 GLY A O 1
ATOM 672 N N . TRP A 1 85 ? 10.635 13.008 -10.936 1.00 90.88 85 TRP A N 1
ATOM 673 C CA . TRP A 1 85 ? 9.223 13.294 -10.643 1.00 90.88 85 TRP A CA 1
ATOM 674 C C . TRP A 1 85 ? 8.361 12.035 -10.674 1.00 90.88 85 TRP A C 1
ATOM 676 O O . TRP A 1 85 ? 7.428 11.883 -9.883 1.00 90.88 85 TRP A O 1
ATOM 686 N N . MET A 1 86 ? 8.677 11.138 -11.605 1.00 94.94 86 MET A N 1
ATOM 687 C CA . MET A 1 86 ? 7.969 9.900 -11.877 1.00 94.94 86 MET A CA 1
ATOM 688 C C . MET A 1 86 ? 8.953 8.740 -11.993 1.00 94.94 86 MET A C 1
ATOM 690 O O . MET A 1 86 ? 9.961 8.836 -12.693 1.00 94.94 86 MET A O 1
ATOM 694 N N . HIS A 1 87 ? 8.602 7.630 -11.350 1.00 95.25 87 HIS A N 1
ATOM 695 C CA . HIS A 1 87 ? 9.385 6.398 -11.323 1.00 95.25 87 HIS A CA 1
ATOM 696 C C . HIS A 1 87 ? 8.542 5.275 -11.924 1.00 95.25 87 HIS A C 1
ATOM 698 O O . HIS A 1 87 ? 7.459 4.980 -11.415 1.00 95.25 87 HIS A O 1
ATOM 704 N N . TYR A 1 88 ? 9.018 4.671 -13.008 1.00 96.19 88 TYR A N 1
ATOM 705 C CA . TYR A 1 88 ? 8.279 3.685 -13.786 1.00 96.19 88 TYR A CA 1
ATOM 706 C C . TYR A 1 88 ? 8.831 2.287 -13.536 1.00 96.19 88 TYR A C 1
ATOM 708 O O . TYR A 1 88 ? 9.917 1.935 -14.005 1.00 96.19 88 TYR A O 1
ATOM 716 N N . TRP A 1 89 ? 8.039 1.490 -12.834 1.00 96.94 89 TRP A N 1
ATOM 717 C CA . TRP A 1 89 ? 8.315 0.098 -12.528 1.00 96.94 89 TRP A CA 1
ATOM 718 C C . TRP A 1 89 ? 7.548 -0.809 -13.475 1.00 96.94 89 TRP A C 1
ATOM 720 O O . TRP A 1 89 ? 6.353 -0.620 -13.696 1.00 96.94 89 TRP A O 1
ATOM 730 N N . PHE A 1 90 ? 8.226 -1.807 -14.021 1.00 96.88 90 PHE A N 1
ATOM 731 C CA . PHE A 1 90 ? 7.647 -2.786 -14.930 1.00 96.88 90 PHE A CA 1
ATOM 732 C C . PHE A 1 90 ? 7.868 -4.182 -14.379 1.00 96.88 90 PHE A C 1
ATOM 734 O O . PHE A 1 90 ? 8.982 -4.515 -14.002 1.00 96.88 90 PHE A O 1
ATOM 741 N N . ASN A 1 91 ? 6.826 -5.001 -14.397 1.00 96.06 91 ASN A N 1
ATOM 742 C CA . ASN A 1 91 ? 6.905 -6.434 -14.182 1.00 96.06 91 ASN A CA 1
ATOM 743 C C . ASN A 1 91 ? 6.649 -7.137 -15.523 1.00 96.06 91 ASN A C 1
ATOM 745 O O . ASN A 1 91 ? 5.501 -7.168 -15.975 1.00 96.06 91 ASN A O 1
ATOM 749 N N . PRO A 1 92 ? 7.690 -7.640 -16.209 1.00 93.62 92 PRO A N 1
ATOM 750 C CA . PRO A 1 92 ? 7.548 -8.289 -17.514 1.00 93.62 92 PRO A CA 1
ATOM 751 C C . PRO A 1 92 ? 6.863 -9.650 -17.441 1.00 93.62 92 PRO A C 1
ATOM 753 O O . PRO A 1 92 ? 6.172 -10.024 -18.389 1.00 93.62 92 PRO A O 1
ATOM 756 N N . SER A 1 93 ? 7.033 -10.365 -16.326 1.00 93.56 93 SER A N 1
ATOM 757 C CA . SER A 1 93 ? 6.430 -11.680 -16.093 1.00 93.56 93 SER A CA 1
ATOM 758 C C . SER A 1 93 ? 4.906 -11.583 -16.071 1.00 93.56 93 SER A C 1
ATOM 760 O O . SER A 1 93 ? 4.228 -12.301 -16.803 1.00 93.56 93 SER A O 1
ATOM 762 N N . ASP A 1 94 ? 4.383 -10.627 -15.302 1.00 93.12 94 ASP A N 1
ATOM 763 C CA . ASP A 1 94 ? 2.941 -10.408 -15.138 1.00 93.12 94 ASP A CA 1
ATOM 764 C C . ASP A 1 94 ? 2.379 -9.378 -16.136 1.00 93.12 94 ASP A C 1
ATOM 766 O O . ASP A 1 94 ? 1.170 -9.159 -16.223 1.00 93.12 94 ASP A O 1
ATOM 770 N N . LYS A 1 95 ? 3.265 -8.761 -16.927 1.00 93.62 95 LYS A N 1
ATOM 771 C CA . LYS A 1 95 ? 2.980 -7.714 -17.914 1.00 93.62 95 LYS A CA 1
ATOM 772 C C . LYS A 1 95 ? 2.178 -6.547 -17.329 1.00 93.62 95 LYS A C 1
ATOM 774 O O . LYS A 1 95 ? 1.200 -6.075 -17.907 1.00 93.62 95 LYS A O 1
ATOM 779 N N . VAL A 1 96 ? 2.608 -6.064 -16.169 1.00 94.88 96 VAL A N 1
ATOM 780 C CA . VAL A 1 96 ? 2.022 -4.897 -15.498 1.00 94.88 96 VAL A CA 1
ATOM 781 C C . VAL A 1 96 ? 3.075 -3.833 -15.228 1.00 94.88 96 VAL A C 1
ATOM 783 O O . VAL A 1 96 ? 4.260 -4.129 -15.086 1.00 94.88 96 VAL A O 1
ATOM 786 N N . ALA A 1 97 ? 2.658 -2.574 -15.196 1.00 95.94 97 ALA A N 1
ATOM 787 C CA . ALA A 1 97 ? 3.518 -1.436 -14.923 1.00 95.94 97 ALA A CA 1
ATOM 788 C C . ALA A 1 97 ? 2.872 -0.508 -13.896 1.00 95.94 97 ALA A C 1
ATOM 790 O O . ALA A 1 97 ? 1.669 -0.247 -13.947 1.00 95.94 97 ALA A O 1
ATOM 791 N N . MET A 1 98 ? 3.691 0.027 -12.999 1.00 96.88 98 MET A N 1
ATOM 792 C CA . MET A 1 98 ? 3.302 1.030 -12.017 1.00 96.88 98 MET A CA 1
ATOM 793 C C . MET A 1 98 ? 4.137 2.282 -12.188 1.00 96.88 98 MET A C 1
ATOM 795 O O . MET A 1 98 ? 5.348 2.224 -12.393 1.00 96.88 98 MET A O 1
ATOM 799 N N . VAL A 1 99 ? 3.480 3.428 -12.068 1.00 96.25 99 VAL A N 1
ATOM 800 C CA . VAL A 1 99 ? 4.149 4.723 -12.047 1.00 96.25 99 VAL A CA 1
ATOM 801 C C . VAL A 1 99 ? 3.935 5.340 -10.683 1.00 96.25 99 VAL A C 1
ATOM 803 O O . VAL A 1 99 ? 2.797 5.447 -10.226 1.00 96.25 99 VAL A O 1
ATOM 806 N N . TYR A 1 100 ? 5.027 5.766 -10.062 1.00 95.56 100 TYR A N 1
ATOM 807 C CA . TYR A 1 100 ? 5.026 6.410 -8.757 1.00 95.56 100 TYR A CA 1
ATOM 808 C C . TYR A 1 100 ? 5.412 7.875 -8.888 1.00 95.56 100 TYR A C 1
ATOM 810 O O . TYR A 1 100 ? 6.392 8.191 -9.561 1.00 95.56 100 TYR A O 1
ATOM 818 N N . GLY A 1 101 ? 4.680 8.757 -8.209 1.00 93.50 101 GLY A N 1
ATOM 819 C CA . GLY A 1 101 ? 5.038 10.173 -8.098 1.00 93.50 101 GLY A CA 1
ATOM 820 C C . GLY A 1 101 ? 6.167 10.436 -7.091 1.00 93.50 101 GLY A C 1
ATOM 821 O O . GLY A 1 101 ? 6.766 9.513 -6.532 1.00 93.50 101 GLY A O 1
ATOM 822 N N . ILE A 1 102 ? 6.411 11.716 -6.799 1.00 90.25 102 ILE A N 1
ATOM 823 C CA . ILE A 1 102 ? 7.451 12.180 -5.858 1.00 90.25 102 ILE A CA 1
ATOM 824 C C . ILE A 1 102 ? 7.263 11.588 -4.453 1.00 90.25 102 ILE A C 1
ATOM 826 O O . ILE A 1 102 ? 8.215 11.111 -3.839 1.00 90.25 102 ILE A O 1
ATOM 830 N N . HIS A 1 103 ? 6.022 11.560 -3.957 1.00 88.44 103 HIS A N 1
ATOM 831 C CA . HIS A 1 103 ? 5.675 11.021 -2.633 1.00 88.44 103 HIS A CA 1
ATOM 832 C C . HIS A 1 103 ? 5.564 9.488 -2.606 1.00 88.44 103 HIS A C 1
ATOM 834 O O . HIS A 1 103 ? 5.055 8.902 -1.645 1.00 88.44 103 HIS A O 1
ATOM 840 N N . LYS A 1 104 ? 6.024 8.831 -3.679 1.00 90.94 104 LYS A N 1
ATOM 841 C CA . LYS A 1 104 ? 5.952 7.382 -3.875 1.00 90.94 104 LYS A CA 1
ATOM 842 C C . LYS A 1 104 ? 4.531 6.823 -3.735 1.00 90.94 104 LYS A C 1
ATOM 844 O O . LYS A 1 104 ? 4.334 5.687 -3.319 1.00 90.94 104 LYS A O 1
ATOM 849 N N . ASP A 1 105 ? 3.533 7.628 -4.087 1.00 89.69 105 ASP A N 1
ATOM 850 C CA . ASP A 1 105 ? 2.171 7.163 -4.345 1.00 89.69 105 ASP A CA 1
ATOM 851 C C . ASP A 1 105 ? 2.066 6.647 -5.774 1.00 89.69 105 ASP A C 1
ATOM 853 O O . ASP A 1 105 ? 2.631 7.248 -6.694 1.00 89.69 105 ASP A O 1
ATOM 857 N N . VAL A 1 106 ? 1.330 5.550 -5.955 1.00 91.94 106 VAL A N 1
ATOM 858 C CA . VAL A 1 106 ? 1.003 5.033 -7.284 1.00 91.94 106 VAL A CA 1
ATOM 859 C C . VAL A 1 106 ? 0.064 6.026 -7.961 1.00 91.94 106 VAL A C 1
ATOM 861 O O . VAL A 1 106 ? -1.053 6.251 -7.507 1.00 91.94 106 VAL A O 1
ATOM 864 N N . ILE A 1 107 ? 0.521 6.614 -9.062 1.00 94.00 107 ILE A N 1
ATOM 865 C CA . ILE A 1 107 ? -0.268 7.538 -9.884 1.00 94.00 107 ILE A CA 1
ATOM 866 C C . ILE A 1 107 ? -0.882 6.845 -11.101 1.00 94.00 107 ILE A C 1
ATOM 868 O O . ILE A 1 107 ? -1.865 7.335 -11.652 1.00 94.00 107 ILE A O 1
ATOM 872 N N . ARG A 1 108 ? -0.305 5.718 -11.547 1.00 93.25 108 ARG A N 1
ATOM 873 C CA . ARG A 1 108 ? -0.833 4.887 -12.641 1.00 93.25 108 ARG A CA 1
ATOM 874 C C . ARG A 1 108 ? -0.504 3.419 -12.408 1.00 93.25 108 ARG A C 1
ATOM 876 O O . ARG A 1 108 ? 0.618 3.102 -12.017 1.00 93.25 108 ARG A O 1
ATOM 883 N N . PHE A 1 109 ? -1.454 2.549 -12.730 1.00 94.94 109 PHE A N 1
ATOM 884 C CA . PHE A 1 109 ? -1.274 1.103 -12.782 1.00 94.94 109 PHE A CA 1
ATOM 885 C C . PHE A 1 109 ? -1.865 0.584 -14.092 1.00 94.94 109 PHE A C 1
ATOM 887 O O . PHE A 1 109 ? -3.051 0.777 -14.351 1.00 94.94 109 PHE A O 1
ATOM 894 N N . ASN A 1 110 ? -1.028 -0.026 -14.928 1.00 92.69 110 ASN A N 1
ATOM 895 C CA . ASN A 1 110 ? -1.399 -0.475 -16.266 1.00 92.69 110 ASN A CA 1
ATOM 896 C C . ASN A 1 110 ? -1.076 -1.956 -16.428 1.00 92.69 110 ASN A C 1
ATOM 898 O O . ASN A 1 110 ? 0.022 -2.386 -16.083 1.00 92.69 110 ASN A O 1
ATOM 902 N N . GLN A 1 111 ? -1.977 -2.705 -17.051 1.00 92.50 111 GLN A N 1
ATOM 903 C CA . GLN A 1 111 ? -1.633 -3.971 -17.686 1.00 92.50 111 GLN A CA 1
ATOM 904 C C . GLN A 1 111 ? -1.243 -3.686 -19.135 1.00 92.50 111 GLN A C 1
ATOM 906 O O . GLN A 1 111 ? -1.889 -2.886 -19.812 1.00 92.50 111 GLN A O 1
ATOM 911 N N . TYR A 1 112 ? -0.177 -4.313 -19.610 1.00 87.44 112 TYR A N 1
ATOM 912 C CA . TYR A 1 112 ? 0.233 -4.243 -21.001 1.00 87.44 112 TYR A CA 1
ATOM 913 C C . TYR A 1 112 ? 0.285 -5.644 -21.591 1.00 87.44 112 TYR A C 1
ATOM 915 O O . TYR A 1 112 ? 0.540 -6.633 -20.916 1.00 87.44 112 TYR A O 1
ATOM 923 N N . HIS A 1 113 ? 0.061 -5.745 -22.889 1.00 78.19 113 HIS A N 1
ATOM 924 C CA . HIS A 1 113 ? 0.452 -6.924 -23.635 1.00 78.19 113 HIS A CA 1
ATOM 925 C C . HIS A 1 113 ? 1.701 -6.528 -24.408 1.00 78.19 113 HIS A C 1
ATOM 927 O O . HIS A 1 113 ? 1.704 -5.517 -25.105 1.00 78.19 113 HIS A O 1
ATOM 933 N N . ALA A 1 114 ? 2.791 -7.279 -24.246 1.00 58.38 114 ALA A N 1
ATOM 934 C CA . ALA A 1 114 ? 3.865 -7.200 -25.221 1.00 58.38 114 ALA A CA 1
ATOM 935 C C . ALA A 1 114 ? 3.285 -7.700 -26.551 1.00 58.38 114 ALA A C 1
ATOM 937 O O . ALA A 1 114 ? 3.091 -8.905 -26.709 1.00 58.38 114 ALA A O 1
ATOM 938 N N . GLU A 1 115 ? 2.957 -6.797 -27.472 1.00 50.50 115 GLU A N 1
ATOM 939 C CA . GLU A 1 115 ? 2.956 -7.174 -28.882 1.00 50.50 115 GLU A CA 1
ATOM 940 C C . GLU A 1 115 ? 4.416 -7.280 -29.350 1.00 50.50 115 GLU A C 1
ATOM 942 O O . GLU A 1 115 ? 5.269 -6.528 -28.859 1.00 50.50 115 GLU A O 1
ATOM 947 N N . PRO A 1 116 ? 4.753 -8.237 -30.233 1.00 41.56 116 PRO A N 1
ATOM 948 C CA . PRO A 1 116 ? 6.130 -8.465 -30.639 1.00 41.56 116 PRO A CA 1
ATOM 949 C C . PRO A 1 116 ? 6.711 -7.232 -31.328 1.00 41.56 116 PRO A C 1
ATOM 951 O O . PRO A 1 116 ? 6.025 -6.519 -32.057 1.00 41.56 116 PRO A O 1
ATOM 954 N N . ALA A 1 117 ? 8.012 -7.040 -31.122 1.00 48.78 117 ALA A N 1
ATOM 955 C CA . ALA A 1 117 ? 8.853 -6.084 -31.819 1.00 48.78 117 ALA A CA 1
ATOM 956 C C . ALA A 1 117 ? 8.537 -6.020 -33.323 1.00 48.78 117 ALA A C 1
ATOM 958 O O . ALA A 1 117 ? 8.871 -6.944 -34.051 1.00 48.78 117 ALA A O 1
ATOM 959 N N . ASN A 1 118 ? 7.912 -4.930 -33.770 1.00 46.00 118 ASN A N 1
ATOM 960 C CA . ASN A 1 118 ? 7.914 -4.463 -35.158 1.00 46.00 118 ASN A CA 1
ATOM 961 C C . ASN A 1 118 ? 7.516 -2.979 -35.199 1.00 46.00 118 ASN A C 1
ATOM 963 O O . ASN A 1 118 ? 6.488 -2.595 -35.745 1.00 46.00 118 ASN A O 1
ATOM 967 N N . LEU A 1 119 ? 8.371 -2.125 -34.637 1.00 39.03 119 LEU A N 1
ATOM 968 C CA . LEU A 1 119 ? 8.483 -0.743 -35.101 1.00 39.03 119 LEU A CA 1
ATOM 969 C C . LEU A 1 119 ? 9.707 -0.667 -36.012 1.00 39.03 119 LEU A C 1
ATOM 971 O O . LEU A 1 119 ? 10.761 -0.159 -35.645 1.00 39.03 119 LEU A O 1
ATOM 975 N N . VAL A 1 120 ? 9.555 -1.239 -37.207 1.00 42.62 120 VAL A N 1
ATOM 976 C CA . VAL A 1 120 ? 10.281 -0.768 -38.383 1.00 42.62 120 VAL A CA 1
ATOM 977 C C . VAL A 1 120 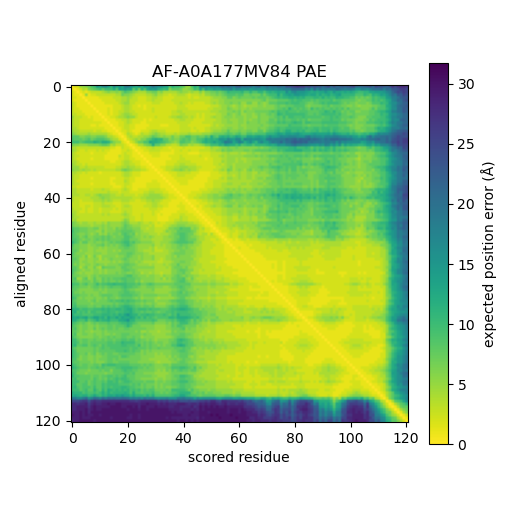? 9.332 0.169 -39.111 1.00 42.62 120 VAL A C 1
ATOM 979 O O . VAL A 1 120 ? 8.355 -0.286 -39.707 1.00 42.62 120 VAL A O 1
ATOM 982 N N . ARG A 1 121 ? 9.631 1.464 -39.046 1.00 38.56 121 ARG A N 1
ATOM 983 C CA . ARG A 1 121 ? 9.728 2.361 -40.202 1.00 38.56 121 ARG A CA 1
ATOM 984 C C . ARG A 1 121 ? 10.339 3.683 -39.770 1.00 38.56 121 ARG A C 1
ATOM 986 O O . ARG A 1 121 ? 9.805 4.283 -38.816 1.00 38.56 121 ARG A O 1
#

Mean predicted aligned error: 7.32 Å